Protein AF-A0A7C6AKD5-F1 (afdb_monomer_lite)

Foldseek 3Di:
DPPPCVVVVVVVLLVVLVPDPHSVVVVVVVVLVVVQVVLVPQVDDPPDDDPRGPWHFPAWDWDWDQDPVGIDIRTHTDTD

Secondary structure (DSSP, 8-state):
--SSSHHHHHHHHHHHHTTSSSHHHHHHHHHHHHHHHHHT-SSS-TT---TT--S-EEEEEEEEEEETTEEEEEEEEEE-

Radius of gyration: 16.25 Å; chains: 1; bounding box: 34×28×39 Å

Sequence (80 aa):
MARRHYKAFLQEWLTRFLLEDDPIKARLEWLLAELMKVEAEVGAPKGKHSRKRKTYFSGYRVRKLHSQIGTVYLVILRVH

Structure (mmCIF, N/CA/C/O backbone):
data_AF-A0A7C6AKD5-F1
#
_entry.id   AF-A0A7C6AKD5-F1
#
loop_
_atom_site.group_PDB
_atom_site.id
_atom_site.type_symbol
_atom_site.label_atom_id
_atom_site.label_alt_id
_atom_site.label_comp_id
_atom_site.label_asym_id
_atom_site.label_entity_id
_atom_site.label_seq_id
_atom_site.pdbx_PDB_ins_code
_atom_site.Cartn_x
_atom_site.Cartn_y
_atom_site.Cartn_z
_atom_site.occupancy
_atom_site.B_iso_or_equiv
_atom_site.auth_seq_id
_atom_site.auth_comp_id
_atom_site.auth_asym_id
_atom_site.auth_atom_id
_atom_site.pdbx_PDB_model_num
ATOM 1 N N . MET A 1 1 ? 23.400 12.144 2.705 1.00 43.50 1 MET A N 1
ATOM 2 C CA . MET A 1 1 ? 22.370 13.120 3.141 1.00 43.50 1 MET A CA 1
ATOM 3 C C . MET A 1 1 ? 20.987 12.498 3.446 1.00 43.50 1 MET A C 1
ATOM 5 O O . MET A 1 1 ? 20.041 13.241 3.644 1.00 43.50 1 MET A O 1
ATOM 9 N N . ALA A 1 2 ? 20.833 11.168 3.577 1.00 55.00 2 ALA A N 1
ATOM 10 C CA . ALA A 1 2 ? 19.506 10.520 3.657 1.00 55.00 2 ALA A CA 1
ATOM 11 C C . ALA A 1 2 ? 18.946 10.258 5.079 1.00 55.00 2 ALA A C 1
ATOM 13 O O . ALA A 1 2 ? 17.794 9.866 5.225 1.00 55.00 2 ALA A O 1
ATOM 14 N N . ARG A 1 3 ? 19.728 10.460 6.151 1.00 56.09 3 ARG A N 1
ATOM 15 C CA . ARG A 1 3 ? 19.328 10.057 7.519 1.00 56.09 3 ARG A CA 1
ATOM 16 C C . ARG A 1 3 ? 18.547 11.107 8.325 1.00 56.09 3 ARG A C 1
ATOM 18 O O . ARG A 1 3 ? 18.056 10.763 9.388 1.00 56.09 3 ARG A O 1
ATOM 25 N N . ARG A 1 4 ? 18.415 12.366 7.886 1.00 58.75 4 ARG A N 1
ATOM 26 C CA . ARG A 1 4 ? 17.827 13.432 8.736 1.00 58.75 4 ARG A CA 1
ATOM 27 C C . ARG A 1 4 ? 16.321 13.675 8.562 1.00 58.75 4 ARG A C 1
ATOM 29 O O . ARG A 1 4 ? 15.723 14.247 9.462 1.00 58.75 4 ARG A O 1
ATOM 36 N N . HIS A 1 5 ? 15.690 13.191 7.489 1.00 65.56 5 HIS A N 1
ATOM 37 C CA . HIS A 1 5 ? 14.289 13.536 7.173 1.00 65.56 5 HIS A CA 1
ATOM 38 C C . HIS A 1 5 ? 13.283 12.377 7.274 1.00 65.56 5 HIS A C 1
ATOM 40 O O . HIS A 1 5 ? 12.081 12.606 7.170 1.00 65.56 5 HIS A O 1
ATOM 46 N N . TYR A 1 6 ? 13.729 11.141 7.533 1.00 81.06 6 TYR A N 1
ATOM 47 C CA . TYR A 1 6 ? 12.823 9.984 7.572 1.00 81.06 6 TYR A CA 1
ATOM 48 C C . TYR A 1 6 ? 11.875 10.006 8.780 1.00 81.06 6 TYR A C 1
ATOM 50 O O . TYR A 1 6 ? 10.748 9.541 8.671 1.00 81.06 6 TYR A O 1
ATOM 58 N N . LYS A 1 7 ? 12.303 10.559 9.926 1.00 84.88 7 LYS A N 1
ATOM 59 C CA . LYS A 1 7 ? 11.479 10.597 11.144 1.00 84.88 7 LYS A CA 1
ATOM 60 C C . LYS A 1 7 ? 10.240 11.476 10.957 1.00 84.88 7 LYS A C 1
ATOM 62 O O . LYS A 1 7 ? 9.146 11.035 11.277 1.00 84.88 7 LYS A O 1
ATOM 67 N N . ALA A 1 8 ? 10.414 12.672 10.389 1.00 87.69 8 ALA A N 1
ATOM 68 C CA . ALA A 1 8 ? 9.310 13.582 10.085 1.00 87.69 8 ALA A CA 1
ATOM 69 C C . ALA A 1 8 ? 8.362 12.981 9.036 1.00 87.69 8 ALA A C 1
ATOM 71 O O . ALA A 1 8 ? 7.155 12.961 9.245 1.00 87.69 8 ALA A O 1
ATOM 72 N N . PHE A 1 9 ? 8.921 12.401 7.970 1.00 86.56 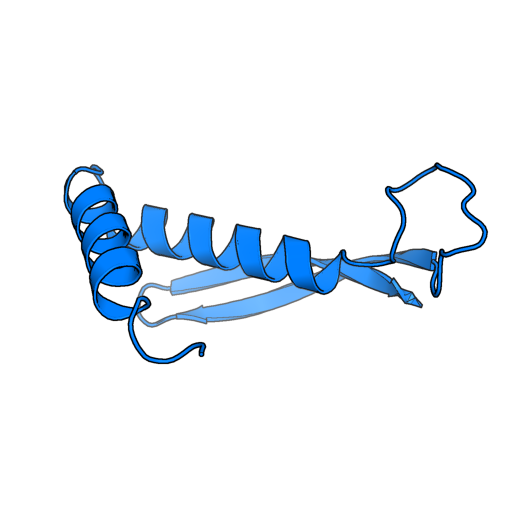9 PHE A N 1
ATOM 73 C CA . PHE A 1 9 ? 8.150 11.712 6.935 1.00 86.56 9 PHE A CA 1
ATOM 74 C C . PHE A 1 9 ? 7.313 10.554 7.501 1.00 86.56 9 PHE A C 1
ATOM 76 O O . PHE A 1 9 ? 6.112 10.476 7.262 1.00 86.56 9 PHE A O 1
ATOM 83 N N . LEU A 1 10 ? 7.924 9.662 8.289 1.00 85.56 10 LEU A N 1
ATOM 84 C CA . LEU A 1 10 ? 7.208 8.544 8.904 1.00 85.56 10 LEU A CA 1
ATOM 85 C C . LEU A 1 10 ? 6.149 9.029 9.892 1.00 85.56 10 LEU A C 1
ATOM 87 O O . LEU A 1 10 ? 5.062 8.468 9.931 1.00 85.56 10 LEU A O 1
ATOM 91 N N . GLN A 1 11 ? 6.445 10.065 10.676 1.00 89.12 11 GLN A N 1
ATOM 92 C CA . GLN A 1 11 ? 5.493 10.621 11.630 1.00 89.12 11 GLN A CA 1
ATOM 93 C C . GLN A 1 11 ? 4.276 11.233 10.926 1.00 89.12 11 GLN A C 1
ATOM 95 O O . GLN A 1 11 ? 3.153 11.015 11.374 1.00 89.12 11 GLN A O 1
ATOM 100 N N . GLU A 1 12 ? 4.473 11.925 9.804 1.00 90.69 12 GLU A N 1
ATOM 101 C CA . GLU A 1 12 ? 3.385 12.452 8.976 1.00 90.69 12 GLU A CA 1
ATOM 102 C C . GLU A 1 12 ? 2.494 11.320 8.446 1.00 90.69 12 GLU A C 1
ATOM 104 O O . GLU A 1 12 ? 1.279 11.340 8.643 1.00 90.69 12 GLU A O 1
ATOM 109 N N . TRP A 1 13 ? 3.094 10.290 7.844 1.00 89.75 13 TRP A N 1
ATOM 110 C CA . TRP A 1 13 ? 2.351 9.145 7.312 1.00 89.75 13 TRP A CA 1
ATOM 111 C C . TRP A 1 13 ? 1.621 8.350 8.393 1.00 89.75 13 TRP A C 1
ATOM 113 O O . TRP A 1 13 ? 0.456 8.004 8.221 1.00 89.75 13 TRP A O 1
ATOM 123 N N . LEU A 1 14 ? 2.270 8.089 9.529 1.00 89.06 14 LEU A N 1
ATOM 124 C CA . LEU A 1 14 ? 1.642 7.393 10.652 1.00 89.06 14 LEU A CA 1
ATOM 125 C C . LEU A 1 14 ? 0.464 8.190 11.218 1.00 89.06 14 LEU A C 1
ATOM 127 O O . LEU A 1 14 ? -0.570 7.595 11.500 1.00 89.06 14 LEU A O 1
ATOM 131 N N . THR A 1 15 ? 0.595 9.516 11.324 1.00 92.56 15 THR A N 1
ATOM 132 C CA . THR A 1 15 ? -0.504 10.391 11.763 1.00 92.56 15 THR A CA 1
ATOM 133 C C . THR A 1 15 ? -1.677 10.347 10.788 1.00 92.56 15 THR A C 1
ATOM 135 O O . THR A 1 15 ? -2.818 10.279 11.227 1.00 92.56 15 THR A O 1
ATOM 138 N N . ARG A 1 16 ? -1.415 10.320 9.473 1.00 90.94 16 ARG A N 1
ATOM 139 C CA . ARG A 1 16 ? -2.473 10.181 8.460 1.00 90.94 16 ARG A CA 1
ATOM 140 C C . ARG A 1 16 ? -3.247 8.880 8.610 1.00 90.94 16 ARG A C 1
ATOM 142 O O . ARG A 1 16 ? -4.468 8.917 8.614 1.00 90.94 16 ARG A O 1
ATOM 149 N 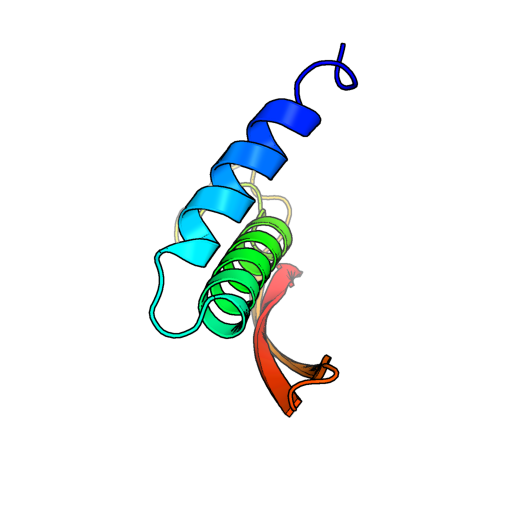N . PHE A 1 17 ? -2.556 7.755 8.792 1.00 90.38 17 PHE A N 1
ATOM 150 C CA . PHE A 1 17 ? -3.238 6.471 8.957 1.00 90.38 17 PHE A CA 1
ATOM 151 C C . PHE A 1 17 ? -4.114 6.428 10.209 1.00 90.38 17 PHE A C 1
ATOM 153 O O . PHE A 1 17 ? -5.148 5.786 10.169 1.00 90.38 17 PHE A O 1
ATOM 160 N N . LEU A 1 18 ? -3.747 7.118 11.297 1.00 91.25 18 LEU A N 1
ATOM 161 C CA . LEU A 1 18 ? -4.566 7.172 12.518 1.00 91.25 18 LEU A CA 1
ATOM 162 C C . LEU A 1 18 ? -5.932 7.854 12.327 1.00 91.25 18 LEU A C 1
ATOM 164 O O . LEU A 1 18 ? -6.790 7.691 13.187 1.00 91.25 18 LEU A O 1
ATOM 168 N N . LEU A 1 19 ? -6.118 8.621 11.249 1.00 91.56 19 LEU A N 1
ATOM 169 C CA . LEU A 1 19 ? -7.384 9.281 10.916 1.00 91.56 19 LEU A CA 1
ATOM 170 C C . LEU A 1 19 ? -8.310 8.406 10.056 1.00 91.56 19 LEU A C 1
ATOM 172 O O . LEU A 1 19 ? -9.442 8.803 9.805 1.00 91.56 19 LEU A O 1
ATOM 176 N N . GLU A 1 20 ? -7.827 7.256 9.587 1.00 91.31 20 GLU A N 1
ATOM 177 C CA . GLU A 1 20 ? -8.605 6.306 8.791 1.00 91.31 20 GLU A CA 1
ATOM 178 C C . GLU A 1 20 ? -9.437 5.395 9.700 1.00 91.31 20 GLU A C 1
ATOM 180 O O . GLU A 1 20 ? -8.994 5.024 10.790 1.00 91.31 20 GLU A O 1
ATOM 185 N N . ASP A 1 21 ? -10.606 4.963 9.218 1.00 86.81 21 ASP A N 1
ATOM 186 C CA . ASP A 1 21 ? -11.492 4.043 9.949 1.00 86.81 21 ASP A CA 1
ATOM 187 C C . ASP A 1 21 ? -10.803 2.701 10.271 1.00 86.81 21 ASP A C 1
ATOM 189 O O . ASP A 1 21 ? -11.029 2.107 11.326 1.00 86.81 21 ASP A O 1
ATOM 193 N N . ASP A 1 22 ? -9.929 2.232 9.370 1.00 88.00 22 ASP A N 1
ATOM 194 C CA . ASP A 1 22 ? -9.045 1.083 9.587 1.00 88.00 22 ASP A CA 1
ATOM 195 C C . ASP A 1 22 ? -7.577 1.479 9.315 1.00 88.00 22 ASP A C 1
ATOM 197 O O . ASP A 1 22 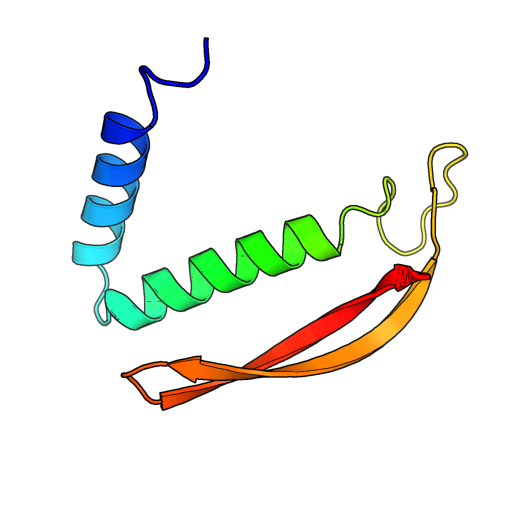? -7.074 1.354 8.186 1.00 88.00 22 ASP A O 1
ATOM 201 N N . PRO A 1 23 ? -6.852 1.945 10.351 1.00 87.12 23 PRO A N 1
ATOM 202 C CA . PRO A 1 23 ? -5.503 2.487 10.214 1.00 87.12 23 PRO A CA 1
ATOM 203 C C . PRO A 1 23 ? -4.486 1.443 9.748 1.00 87.12 23 PRO A C 1
ATOM 205 O O . PRO A 1 23 ? -3.447 1.790 9.172 1.00 87.12 23 PRO A O 1
ATOM 208 N N . ILE A 1 24 ? -4.733 0.158 10.021 1.00 84.81 24 ILE A N 1
ATOM 209 C CA . ILE A 1 24 ? -3.789 -0.895 9.655 1.00 84.81 24 ILE A CA 1
ATOM 210 C C . ILE A 1 24 ? -4.023 -1.342 8.219 1.00 84.81 24 ILE A C 1
ATOM 212 O O . ILE A 1 24 ? -3.052 -1.496 7.473 1.00 84.81 24 ILE A O 1
ATOM 216 N N . LYS A 1 25 ? -5.284 -1.488 7.805 1.00 83.88 25 LYS A N 1
ATOM 217 C CA . LYS A 1 25 ? -5.622 -1.759 6.408 1.00 83.88 25 LYS A CA 1
ATOM 218 C C . LYS A 1 25 ? -5.106 -0.656 5.489 1.00 83.88 25 LYS A C 1
ATOM 220 O O . LYS A 1 25 ? -4.385 -0.973 4.546 1.00 83.88 25 LYS A O 1
ATOM 225 N N . ALA A 1 26 ? -5.374 0.613 5.800 1.00 85.88 26 ALA A N 1
ATOM 226 C CA . ALA A 1 26 ? -4.920 1.743 4.985 1.00 85.88 26 ALA A CA 1
ATOM 227 C C . ALA A 1 26 ? -3.387 1.770 4.835 1.00 85.88 26 ALA A C 1
ATOM 229 O O . ALA A 1 26 ? -2.846 1.976 3.745 1.00 85.88 26 ALA A O 1
ATOM 230 N N . ARG A 1 27 ? -2.663 1.474 5.923 1.00 87.69 27 ARG A N 1
ATOM 231 C CA . ARG A 1 27 ? -1.199 1.367 5.904 1.00 87.69 27 ARG A CA 1
ATOM 232 C C . ARG A 1 27 ? -0.712 0.216 5.033 1.00 87.69 27 ARG A C 1
ATOM 234 O O . ARG A 1 27 ? 0.258 0.380 4.293 1.00 87.69 27 ARG A O 1
ATOM 241 N N . LEU A 1 28 ? -1.348 -0.949 5.147 1.00 85.25 28 LEU A N 1
ATOM 242 C CA . LEU A 1 28 ? -1.005 -2.118 4.347 1.00 85.25 28 LEU A CA 1
ATOM 243 C C . LEU A 1 28 ? -1.261 -1.842 2.866 1.00 85.25 28 LEU A C 1
ATOM 245 O O . LEU A 1 28 ? -0.358 -2.044 2.067 1.00 85.25 28 LEU A O 1
ATOM 249 N N . GLU A 1 29 ? -2.426 -1.319 2.497 1.00 84.56 29 GLU A N 1
ATOM 250 C CA . GLU A 1 29 ? -2.749 -0.971 1.109 1.00 84.56 29 GLU A CA 1
ATOM 251 C C . GLU A 1 29 ? -1.738 0.015 0.513 1.00 84.56 29 GLU A C 1
ATOM 253 O O . GLU A 1 29 ? -1.223 -0.216 -0.583 1.00 84.56 29 GLU A O 1
ATOM 258 N N . TRP A 1 30 ? -1.376 1.061 1.260 1.00 87.44 30 TRP A N 1
ATOM 259 C CA . TRP A 1 30 ? -0.368 2.024 0.824 1.00 87.44 30 TRP A CA 1
ATOM 260 C C . TRP A 1 30 ? 1.012 1.383 0.620 1.00 87.44 30 TRP A C 1
ATOM 262 O O . TRP A 1 30 ? 1.637 1.560 -0.427 1.00 87.44 30 TRP A O 1
ATOM 272 N N . LEU A 1 31 ? 1.480 0.592 1.590 1.00 85.56 31 LEU A N 1
ATOM 273 C CA . LEU A 1 31 ? 2.777 -0.081 1.504 1.00 85.56 31 LEU A CA 1
ATOM 274 C C . LEU A 1 31 ? 2.822 -1.066 0.329 1.00 85.56 31 LEU A C 1
ATOM 276 O O . LEU A 1 31 ? 3.824 -1.155 -0.380 1.00 85.56 31 LEU A O 1
ATOM 280 N N . LEU A 1 32 ? 1.726 -1.784 0.094 1.00 82.50 32 LEU A N 1
ATOM 281 C CA . LEU A 1 32 ? 1.588 -2.698 -1.034 1.00 82.50 32 LEU A CA 1
ATOM 282 C C . LEU A 1 32 ? 1.603 -1.951 -2.373 1.00 82.50 32 LEU A C 1
ATOM 284 O O . LEU A 1 32 ? 2.238 -2.421 -3.316 1.00 82.50 32 LEU A O 1
ATOM 288 N N . ALA A 1 33 ? 0.976 -0.775 -2.456 1.00 83.31 33 ALA A N 1
ATOM 289 C CA . ALA A 1 33 ? 1.026 0.069 -3.647 1.00 83.31 33 ALA A CA 1
ATOM 290 C C . ALA A 1 33 ? 2.449 0.569 -3.945 1.00 83.31 33 ALA A C 1
ATOM 292 O O . ALA A 1 33 ? 2.872 0.551 -5.102 1.00 83.31 33 ALA A O 1
ATOM 293 N N . GLU A 1 34 ? 3.213 0.971 -2.927 1.00 84.12 34 GLU A N 1
ATOM 294 C CA . GLU A 1 34 ? 4.613 1.377 -3.108 1.00 84.12 34 GLU A CA 1
ATOM 295 C C . GLU A 1 34 ? 5.507 0.208 -3.537 1.00 84.12 34 GLU A C 1
ATOM 297 O O . GLU A 1 34 ? 6.299 0.346 -4.471 1.00 84.12 34 GLU A O 1
ATOM 302 N N . LEU A 1 35 ? 5.332 -0.978 -2.945 1.00 78.69 35 LEU A N 1
ATOM 303 C CA . LEU A 1 35 ? 6.040 -2.186 -3.384 1.00 78.69 35 LEU A CA 1
ATOM 304 C C . LEU A 1 35 ? 5.740 -2.519 -4.851 1.00 78.69 35 LEU A C 1
ATOM 306 O O . LEU A 1 35 ? 6.655 -2.829 -5.615 1.00 78.69 35 LEU A O 1
ATOM 310 N N . MET A 1 36 ? 4.477 -2.389 -5.262 1.00 78.44 36 MET A N 1
ATOM 311 C CA . MET A 1 36 ? 4.061 -2.595 -6.648 1.00 78.44 36 MET A CA 1
ATOM 312 C C . MET A 1 36 ? 4.689 -1.585 -7.610 1.00 78.44 36 MET A C 1
ATOM 314 O O . MET A 1 36 ? 5.051 -1.963 -8.724 1.00 78.44 36 MET A O 1
ATOM 318 N N . LYS A 1 37 ? 4.842 -0.318 -7.204 1.00 76.69 37 LYS A N 1
ATOM 319 C CA . LYS A 1 37 ? 5.528 0.697 -8.020 1.00 76.69 37 LYS A CA 1
ATOM 320 C C . LYS A 1 37 ? 6.984 0.318 -8.244 1.00 76.69 37 LYS A C 1
ATOM 322 O O . LYS A 1 37 ? 7.405 0.291 -9.394 1.00 76.69 37 LYS A O 1
ATOM 327 N N . VAL A 1 38 ? 7.704 -0.037 -7.180 1.00 75.75 38 VAL A N 1
ATOM 328 C CA . VAL A 1 38 ? 9.119 -0.436 -7.251 1.00 75.75 38 VAL A CA 1
ATOM 329 C C . VAL A 1 38 ? 9.300 -1.680 -8.119 1.00 75.75 38 VAL A C 1
ATOM 331 O O . VAL A 1 38 ? 10.174 -1.711 -8.982 1.00 75.75 38 VAL A O 1
ATOM 334 N N . GLU A 1 39 ? 8.453 -2.699 -7.957 1.00 69.62 39 GLU A N 1
ATOM 335 C CA . GLU A 1 39 ? 8.516 -3.895 -8.806 1.00 69.62 39 GLU A CA 1
ATOM 336 C C . GLU A 1 39 ? 8.166 -3.599 -10.277 1.00 69.62 39 GLU A C 1
ATOM 338 O O . GLU A 1 39 ? 8.636 -4.299 -11.175 1.00 69.62 39 GLU A O 1
ATOM 343 N N . ALA A 1 40 ? 7.377 -2.554 -10.542 1.00 68.50 40 ALA A N 1
ATOM 344 C CA . ALA A 1 40 ? 7.004 -2.108 -11.881 1.00 68.50 40 ALA A CA 1
ATOM 345 C C . ALA A 1 40 ? 7.943 -1.039 -12.477 1.00 68.50 40 ALA A C 1
ATOM 347 O O . ALA A 1 40 ? 7.664 -0.542 -13.576 1.00 68.50 40 ALA A O 1
ATOM 348 N N . GLU A 1 41 ? 9.054 -0.682 -11.822 1.00 66.38 41 GLU A N 1
ATOM 349 C CA . GLU A 1 41 ? 10.044 0.266 -12.352 1.00 66.38 41 GLU A CA 1
ATOM 350 C C . GLU A 1 41 ? 10.886 -0.361 -13.477 1.00 66.38 41 GLU A C 1
ATOM 352 O O . GLU A 1 41 ? 12.071 -0.659 -13.364 1.00 66.38 41 GLU A O 1
ATOM 357 N N . VAL A 1 42 ? 10.256 -0.517 -14.639 1.00 64.81 42 VAL A N 1
ATOM 358 C CA . VAL A 1 42 ? 10.845 -1.062 -15.875 1.00 64.81 42 VAL A CA 1
ATOM 359 C C . VAL A 1 42 ? 11.545 0.038 -16.706 1.00 64.81 42 VAL A C 1
ATOM 361 O O . VAL A 1 42 ? 11.993 -0.167 -17.837 1.00 64.81 42 VAL A O 1
ATOM 364 N N . GLY A 1 43 ? 11.630 1.260 -16.167 1.00 60.34 43 GLY A N 1
ATOM 365 C CA . GLY A 1 43 ? 12.155 2.443 -16.864 1.00 60.34 43 GLY A CA 1
ATOM 366 C C . GLY A 1 43 ? 11.244 2.979 -17.980 1.00 60.34 43 GLY A C 1
ATOM 367 O O . GLY A 1 43 ? 11.611 3.929 -18.673 1.00 60.34 43 GLY A O 1
ATOM 368 N N . ALA A 1 44 ? 10.060 2.383 -18.178 1.00 62.72 44 ALA A N 1
ATOM 369 C CA . ALA A 1 44 ? 9.041 2.850 -19.113 1.00 62.72 44 ALA A CA 1
ATOM 370 C C . ALA A 1 44 ? 7.647 2.292 -18.762 1.00 62.72 44 ALA A C 1
ATOM 372 O O . ALA A 1 44 ? 7.537 1.109 -18.436 1.00 62.72 44 ALA A O 1
ATOM 373 N N . PRO A 1 45 ? 6.569 3.087 -18.906 1.00 65.94 45 PRO A N 1
ATOM 374 C CA . PRO A 1 45 ? 5.204 2.609 -18.687 1.00 65.94 45 PRO A CA 1
ATOM 375 C C . PRO A 1 45 ? 4.803 1.541 -19.717 1.00 65.94 45 PRO A C 1
ATOM 377 O O . PRO A 1 45 ? 5.334 1.500 -20.835 1.00 65.94 45 PRO A O 1
ATOM 380 N N . LYS A 1 46 ? 3.849 0.673 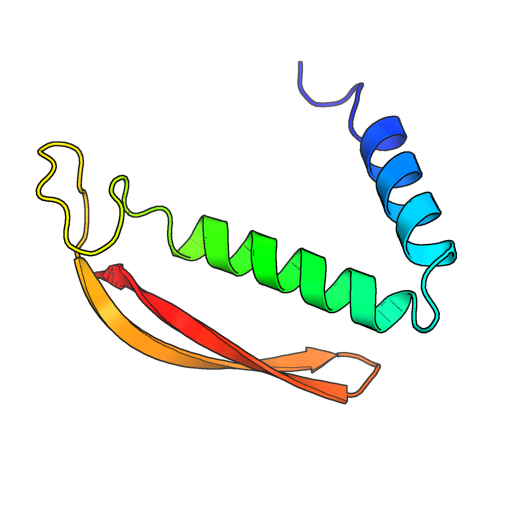-19.347 1.00 64.69 46 LYS A N 1
ATOM 381 C CA . LYS A 1 46 ? 3.307 -0.395 -20.208 1.00 64.69 46 LYS A CA 1
ATOM 382 C C . LYS A 1 46 ? 2.819 0.197 -21.542 1.00 64.69 46 LYS A C 1
ATOM 384 O O . LYS A 1 46 ? 2.162 1.230 -21.562 1.00 64.69 46 LYS A O 1
ATOM 389 N N . GLY A 1 47 ? 3.187 -0.432 -22.660 1.00 65.12 47 GLY A N 1
ATOM 390 C CA . GLY A 1 47 ? 2.763 -0.020 -24.009 1.00 65.12 47 GLY A CA 1
ATOM 391 C C . GLY A 1 47 ? 3.561 1.111 -24.677 1.00 65.12 47 GLY A C 1
ATOM 392 O O . GLY A 1 47 ? 3.485 1.240 -25.893 1.00 65.12 47 GLY A O 1
ATOM 393 N N . LYS A 1 48 ? 4.388 1.886 -23.956 1.00 70.62 48 LYS A N 1
ATOM 394 C CA . LYS A 1 48 ? 5.258 2.898 -24.592 1.00 70.62 48 LYS A CA 1
ATOM 395 C C . LYS A 1 48 ? 6.617 2.319 -24.980 1.00 70.62 48 LYS A C 1
ATOM 397 O O . LYS A 1 48 ? 7.312 1.756 -24.136 1.00 70.62 48 LYS A O 1
ATOM 402 N N . HIS A 1 49 ? 7.014 2.481 -26.240 1.00 64.12 49 HIS A N 1
ATOM 403 C CA . HIS A 1 49 ? 8.373 2.166 -26.675 1.00 64.12 49 HIS A CA 1
ATOM 404 C C . HIS A 1 49 ? 9.346 3.210 -26.104 1.00 64.12 49 HIS A C 1
ATOM 406 O O . HIS A 1 49 ? 9.127 4.411 -26.236 1.00 64.12 49 HIS A O 1
ATOM 412 N N . SER A 1 50 ? 10.402 2.760 -25.426 1.00 74.69 50 SER A N 1
ATOM 413 C CA . SER A 1 50 ? 11.424 3.627 -24.835 1.00 74.69 50 SER A CA 1
ATOM 414 C C . SER A 1 50 ? 12.777 2.947 -24.953 1.00 74.69 50 SER A C 1
ATOM 416 O O . SER A 1 50 ? 12.923 1.800 -24.540 1.00 74.69 50 SER A O 1
ATOM 418 N N . ARG A 1 51 ? 13.788 3.671 -25.445 1.00 72.00 51 ARG A N 1
ATOM 419 C CA . ARG A 1 51 ? 15.177 3.182 -25.511 1.00 72.00 51 ARG A CA 1
ATOM 420 C C . ARG A 1 51 ? 15.805 2.950 -24.130 1.00 72.00 51 ARG A C 1
ATOM 422 O O . ARG A 1 51 ? 16.801 2.251 -24.032 1.00 72.00 51 ARG A O 1
ATOM 429 N N . LYS A 1 52 ? 15.229 3.527 -23.066 1.00 71.88 52 LYS A N 1
ATOM 430 C CA . LYS A 1 52 ? 15.660 3.325 -21.669 1.00 71.88 52 LYS A CA 1
ATOM 431 C C . LYS A 1 52 ? 14.992 2.113 -21.003 1.00 71.88 52 LYS A C 1
ATOM 433 O O . LYS A 1 52 ? 15.289 1.830 -19.844 1.00 71.88 52 LYS A O 1
ATOM 438 N N . ARG A 1 53 ? 14.070 1.428 -21.696 1.00 70.69 53 ARG A N 1
ATOM 439 C CA . ARG A 1 53 ? 13.386 0.239 -21.177 1.00 70.69 53 ARG A CA 1
ATOM 440 C C . ARG A 1 53 ? 14.401 -0.896 -21.046 1.00 70.69 53 ARG A C 1
ATOM 442 O O . ARG A 1 53 ? 14.998 -1.296 -22.039 1.00 70.69 53 ARG A O 1
ATOM 449 N N . LYS A 1 54 ? 14.579 -1.401 -19.825 1.00 69.94 54 LYS A N 1
ATOM 450 C CA . LYS A 1 54 ? 15.519 -2.498 -19.547 1.00 69.94 54 LYS A CA 1
ATOM 451 C C . LYS A 1 54 ? 14.893 -3.878 -19.732 1.00 69.94 54 LYS A C 1
ATOM 453 O O . LYS A 1 54 ? 15.600 -4.811 -20.083 1.00 69.94 54 LYS A O 1
ATOM 458 N N . THR A 1 55 ? 13.590 -3.991 -19.500 1.00 69.88 55 THR A N 1
ATOM 459 C CA . THR A 1 55 ? 12.876 -5.269 -19.391 1.00 69.88 55 THR A CA 1
ATOM 460 C C . THR A 1 55 ? 11.433 -5.146 -19.908 1.00 69.88 55 THR A C 1
ATOM 462 O O . THR A 1 55 ? 10.960 -4.047 -20.213 1.00 69.88 55 THR A O 1
ATOM 465 N N . TYR A 1 56 ? 10.716 -6.258 -20.072 1.00 70.69 56 TYR A N 1
ATOM 466 C CA . TYR A 1 56 ? 9.341 -6.300 -20.580 1.00 70.69 56 TYR A CA 1
ATOM 467 C C . TYR A 1 56 ? 8.366 -6.871 -19.550 1.00 70.69 56 TYR A C 1
ATOM 469 O O . TYR A 1 56 ? 8.677 -7.803 -18.811 1.00 70.69 56 TYR A O 1
ATOM 477 N N . PHE A 1 57 ? 7.142 -6.337 -19.536 1.00 71.06 57 PHE A N 1
ATOM 478 C CA . PHE A 1 57 ? 6.042 -6.928 -18.775 1.00 71.06 57 PHE A CA 1
ATOM 479 C C . PHE A 1 57 ? 5.581 -8.214 -19.473 1.00 71.06 57 PHE A C 1
ATOM 481 O O . PHE A 1 57 ? 5.094 -8.153 -20.599 1.00 71.06 57 PHE A O 1
ATOM 488 N N . SER A 1 58 ? 5.724 -9.361 -18.811 1.00 73.31 58 SER A N 1
ATOM 489 C CA . SER A 1 58 ? 5.442 -10.697 -19.369 1.00 73.31 58 SER A CA 1
ATOM 490 C C . SER A 1 58 ? 4.226 -11.389 -18.740 1.00 73.31 58 SER A C 1
ATOM 492 O O . SER A 1 58 ? 3.946 -12.546 -19.038 1.00 73.31 58 SER A O 1
ATOM 494 N N . GLY A 1 59 ? 3.484 -10.695 -17.874 1.00 78.81 59 GLY A N 1
ATOM 495 C CA . GLY A 1 59 ? 2.271 -11.214 -17.243 1.00 78.81 59 GLY A CA 1
ATOM 496 C C . GLY A 1 59 ? 2.144 -10.779 -15.788 1.00 78.81 59 GLY A C 1
ATOM 497 O O . GLY A 1 59 ? 2.732 -9.778 -15.374 1.00 78.81 59 GLY A O 1
ATOM 498 N N . TYR A 1 60 ? 1.387 -11.551 -15.013 1.00 79.88 60 TYR A N 1
ATOM 499 C CA . TYR A 1 60 ? 1.167 -11.331 -13.586 1.00 79.88 60 TYR A CA 1
ATOM 500 C C . TYR A 1 60 ? 1.574 -12.579 -12.796 1.00 79.88 60 TYR A C 1
ATOM 502 O O . TYR A 1 60 ? 1.377 -13.702 -13.257 1.00 79.88 60 TYR A O 1
ATOM 510 N N . ARG A 1 61 ? 2.141 -12.388 -11.604 1.00 82.31 61 ARG A N 1
ATOM 511 C CA . ARG A 1 61 ? 2.395 -13.438 -10.612 1.00 82.31 61 ARG A CA 1
ATOM 512 C C . ARG A 1 61 ? 1.616 -13.106 -9.345 1.00 82.31 61 ARG A C 1
ATOM 514 O O . ARG A 1 61 ? 1.659 -11.971 -8.879 1.00 82.31 61 ARG A O 1
ATOM 521 N N . VAL A 1 62 ? 0.925 -14.085 -8.777 1.00 83.19 62 VAL A N 1
ATOM 522 C CA . VAL A 1 62 ? 0.267 -13.906 -7.479 1.00 83.19 62 VAL A CA 1
ATOM 523 C C . VAL A 1 62 ? 1.267 -14.239 -6.379 1.00 83.19 62 VAL A C 1
ATOM 525 O O . VAL A 1 62 ? 1.895 -15.296 -6.407 1.00 83.19 62 VAL A O 1
ATOM 528 N N . ARG A 1 63 ? 1.420 -13.346 -5.402 1.00 83.12 63 ARG A N 1
ATOM 529 C CA . ARG A 1 63 ? 2.221 -13.576 -4.201 1.00 83.12 63 ARG A CA 1
ATOM 530 C C . ARG A 1 63 ? 1.326 -13.539 -2.977 1.00 83.12 63 ARG A C 1
ATOM 532 O O . ARG A 1 63 ? 0.637 -12.557 -2.729 1.00 83.12 63 ARG A O 1
ATOM 539 N N . LYS A 1 64 ? 1.367 -14.615 -2.200 1.00 86.38 64 LYS A N 1
ATOM 540 C CA . LYS A 1 64 ? 0.694 -14.701 -0.909 1.00 86.38 64 LYS A CA 1
ATOM 541 C C . LYS A 1 64 ? 1.574 -14.048 0.155 1.00 86.38 64 LYS A C 1
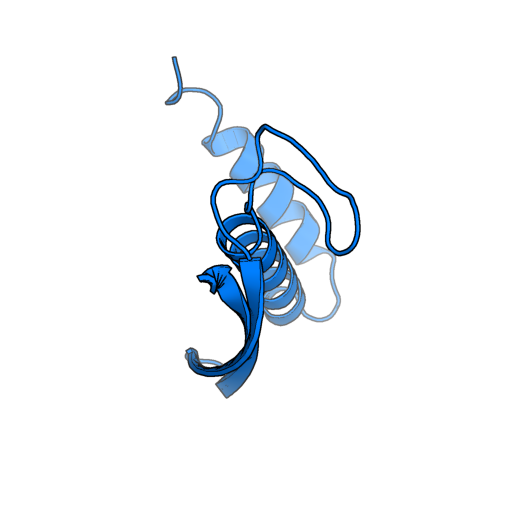ATOM 543 O O . LYS A 1 64 ? 2.747 -14.401 0.277 1.00 86.38 64 LYS A O 1
ATOM 548 N N . LEU A 1 65 ? 1.021 -13.103 0.902 1.00 81.12 65 LEU A N 1
ATOM 549 C CA . LEU A 1 65 ? 1.671 -12.446 2.027 1.00 81.12 65 LEU A CA 1
ATOM 550 C C . LEU A 1 65 ? 0.878 -12.759 3.292 1.00 81.12 65 LEU A C 1
ATOM 552 O O . LEU A 1 65 ? -0.304 -12.441 3.398 1.00 81.12 65 LEU A O 1
ATOM 556 N N . HIS A 1 66 ? 1.540 -13.408 4.242 1.00 83.25 66 HIS A N 1
ATOM 557 C CA . HIS A 1 66 ? 0.983 -13.660 5.561 1.00 83.25 66 HIS A CA 1
ATOM 558 C C . HIS A 1 66 ? 1.327 -12.481 6.472 1.00 83.25 66 HIS A C 1
ATOM 560 O O . HIS A 1 66 ? 2.501 -12.175 6.671 1.00 83.25 66 HIS A O 1
ATOM 566 N N . SER A 1 67 ? 0.307 -11.805 6.990 1.00 76.44 67 SER A N 1
ATOM 567 C CA . SER A 1 67 ? 0.427 -10.769 8.012 1.00 76.44 67 SER A CA 1
ATOM 568 C C . SER A 1 67 ? -0.241 -11.248 9.304 1.00 76.44 67 SER A C 1
ATOM 570 O O . SER A 1 67 ? -1.028 -12.194 9.294 1.00 76.44 67 SER A O 1
ATOM 572 N N . GLN A 1 68 ? 0.044 -10.589 10.430 1.00 77.75 68 GLN A N 1
ATOM 573 C CA . GLN A 1 68 ? -0.623 -10.897 11.706 1.00 77.75 68 GLN A CA 1
ATOM 574 C C . GLN A 1 68 ? -2.145 -10.671 11.661 1.00 77.75 68 GLN A C 1
ATOM 576 O O . GLN A 1 68 ? -2.862 -11.190 12.506 1.00 77.75 68 GLN A O 1
ATOM 581 N N . ILE A 1 69 ? -2.632 -9.917 10.673 1.00 74.12 69 ILE A N 1
ATOM 582 C CA . ILE A 1 69 ? -4.042 -9.529 10.521 1.00 74.12 69 ILE A CA 1
ATOM 583 C C . ILE A 1 69 ? -4.742 -10.399 9.467 1.00 74.12 69 ILE A C 1
ATOM 585 O O . ILE A 1 69 ? -5.960 -10.366 9.334 1.00 74.12 69 ILE A O 1
ATOM 589 N N . GLY A 1 70 ? -3.994 -11.228 8.733 1.00 80.38 70 GLY A N 1
ATOM 590 C CA . GLY A 1 70 ? -4.570 -12.180 7.795 1.00 80.38 70 GLY A CA 1
ATOM 591 C C . GLY A 1 70 ? -3.663 -12.507 6.618 1.00 80.38 70 GLY A C 1
ATOM 592 O O . GLY A 1 70 ? -2.458 -12.268 6.610 1.00 80.38 70 GLY A O 1
ATOM 593 N N . THR A 1 71 ? -4.263 -13.092 5.587 1.00 83.50 71 THR A N 1
ATOM 594 C CA . THR A 1 71 ? -3.566 -13.411 4.339 1.00 83.50 71 THR A CA 1
ATOM 595 C C . THR A 1 71 ? -3.956 -12.405 3.266 1.00 83.50 71 THR A C 1
ATOM 597 O O . THR A 1 71 ? -5.136 -12.256 2.966 1.00 83.50 71 THR A O 1
ATOM 600 N N . VAL A 1 72 ? -2.963 -11.771 2.645 1.00 81.81 72 VAL A N 1
ATOM 601 C CA . VAL A 1 72 ? -3.143 -10.862 1.508 1.00 81.81 72 VAL A CA 1
ATOM 602 C C . VAL A 1 72 ? -2.583 -11.510 0.244 1.00 81.81 72 VAL A C 1
ATOM 604 O O . VAL A 1 72 ? -1.492 -12.079 0.261 1.00 81.81 72 VAL A O 1
ATOM 607 N N . TYR A 1 73 ? -3.312 -11.415 -0.866 1.00 82.62 73 TYR A N 1
ATOM 608 C CA . TYR A 1 73 ? -2.833 -11.837 -2.181 1.00 82.62 73 TYR A CA 1
ATOM 609 C C . TYR A 1 73 ? -2.455 -10.610 -3.007 1.00 82.62 73 TYR A C 1
ATOM 611 O O . TYR A 1 73 ? -3.286 -9.746 -3.270 1.00 82.62 73 TYR A O 1
ATOM 619 N N . LEU A 1 74 ? -1.194 -10.542 -3.421 1.00 78.94 74 LEU A N 1
ATOM 620 C CA . LEU A 1 74 ? -0.652 -9.464 -4.239 1.00 78.94 74 LEU A CA 1
ATOM 621 C C . LEU A 1 74 ? -0.539 -9.922 -5.682 1.00 78.94 74 LEU A C 1
ATOM 623 O O . LEU A 1 74 ? 0.069 -10.956 -5.957 1.00 78.94 74 LEU A O 1
ATOM 627 N N . VAL A 1 75 ? -1.089 -9.142 -6.607 1.00 80.56 75 VAL A N 1
ATOM 628 C CA . VAL A 1 75 ? -0.964 -9.395 -8.044 1.00 80.56 75 VAL A CA 1
ATOM 629 C C . VAL A 1 75 ? 0.209 -8.584 -8.569 1.00 80.56 75 VAL A C 1
ATOM 631 O O . VAL A 1 75 ? 0.055 -7.424 -8.921 1.00 80.56 75 VAL A O 1
ATOM 634 N N . ILE A 1 76 ? 1.387 -9.197 -8.607 1.00 77.19 76 ILE A N 1
ATOM 635 C CA . ILE A 1 76 ? 2.642 -8.551 -8.987 1.00 77.19 76 ILE A CA 1
ATOM 636 C C . ILE A 1 76 ? 2.858 -8.658 -10.495 1.00 77.19 76 ILE A C 1
ATOM 638 O O . ILE A 1 76 ? 2.682 -9.723 -11.087 1.00 77.19 76 ILE A O 1
ATOM 642 N N . LEU A 1 77 ? 3.294 -7.572 -11.131 1.00 75.62 77 LEU A N 1
ATOM 643 C CA . LEU A 1 77 ? 3.688 -7.594 -12.538 1.00 75.62 77 LEU A CA 1
ATOM 644 C C . LEU A 1 77 ? 4.979 -8.399 -12.720 1.00 75.62 77 LEU A C 1
ATOM 646 O O . LEU A 1 77 ? 5.984 -8.156 -12.057 1.00 75.62 77 LEU A O 1
ATOM 650 N N . ARG A 1 78 ? 4.967 -9.362 -13.644 1.00 72.25 78 ARG A N 1
ATOM 651 C CA . ARG A 1 78 ? 6.169 -10.110 -14.012 1.00 72.25 78 ARG A CA 1
ATOM 652 C C . ARG A 1 78 ? 6.969 -9.285 -15.012 1.00 72.25 78 ARG A C 1
ATOM 654 O O . ARG A 1 78 ? 6.459 -8.926 -16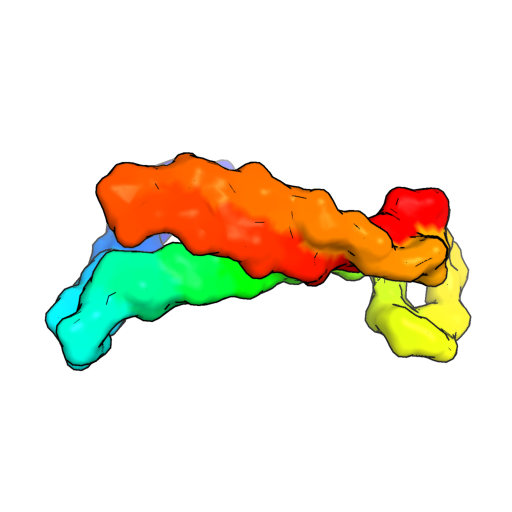.074 1.00 72.25 78 ARG A O 1
ATOM 661 N N . VAL A 1 79 ? 8.214 -8.998 -14.660 1.00 73.31 79 VAL A N 1
ATOM 662 C CA . VAL A 1 79 ? 9.153 -8.209 -15.460 1.00 73.31 79 VAL A CA 1
ATOM 663 C C . VAL A 1 79 ? 10.304 -9.128 -15.873 1.00 73.31 79 VAL A C 1
ATOM 665 O O . VAL A 1 79 ? 10.826 -9.845 -15.019 1.00 73.31 79 VAL A O 1
ATOM 668 N N . HIS A 1 80 ? 10.638 -9.156 -17.166 1.00 62.28 80 HIS A N 1
ATOM 669 C CA . HIS A 1 80 ? 11.652 -10.034 -17.763 1.00 62.28 80 HIS A CA 1
ATOM 670 C C . HIS A 1 80 ? 12.721 -9.252 -18.510 1.00 62.28 80 HIS A C 1
ATOM 672 O O . HIS A 1 80 ? 12.331 -8.324 -19.256 1.00 62.28 80 HIS A O 1
#

pLDDT: mean 77.74, std 10.11, range [43.5, 92.56]